Protein AF-A0A8S2VBU8-F1 (afdb_monomer_lite)

Organism: NCBI:txid392030

pLDDT: mean 92.83, std 6.17, rang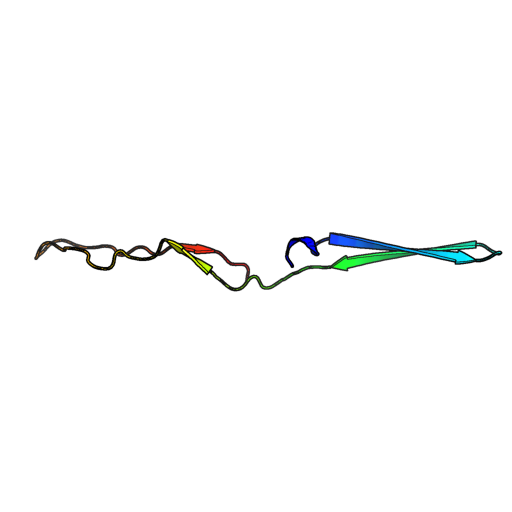e [69.5, 97.88]

Secondary structure (DSSP, 8-state):
-GGG-EEEEEEEEETTEEEEEEEEE----EEEEEEE---S-----TTS------EEEEE-

Structure (mmCIF, N/CA/C/O backbone):
data_AF-A0A8S2VBU8-F1
#
_entry.id   AF-A0A8S2VBU8-F1
#
loop_
_atom_site.group_PDB
_atom_site.id
_atom_site.type_symbol
_atom_site.label_atom_id
_atom_site.label_alt_id
_atom_site.label_comp_id
_atom_site.label_asym_id
_atom_site.label_entity_id
_atom_site.label_seq_id
_atom_site.pdbx_PDB_ins_code
_atom_site.Cartn_x
_atom_site.Cartn_y
_atom_site.Cartn_z
_atom_site.occupancy
_atom_site.B_iso_or_equiv
_atom_site.auth_seq_id
_atom_site.auth_comp_id
_atom_site.auth_asym_id
_atom_site.auth_atom_id
_atom_site.pdbx_PDB_model_num
ATOM 1 N N . THR A 1 1 ? 2.955 -7.694 -9.203 1.00 69.50 1 THR A N 1
ATOM 2 C CA . THR A 1 1 ? 2.818 -7.666 -7.726 1.00 69.50 1 THR A CA 1
ATOM 3 C C . THR A 1 1 ? 3.593 -6.488 -7.153 1.00 69.50 1 THR A C 1
ATOM 5 O O . THR A 1 1 ? 4.327 -5.844 -7.887 1.00 69.50 1 THR A O 1
ATOM 8 N N . MET A 1 2 ? 3.464 -6.174 -5.854 1.00 80.06 2 MET A N 1
ATOM 9 C CA . MET A 1 2 ? 4.260 -5.097 -5.224 1.00 80.06 2 MET A CA 1
ATOM 10 C C . MET A 1 2 ? 5.775 -5.312 -5.326 1.00 80.06 2 MET A C 1
ATOM 12 O O . MET A 1 2 ? 6.534 -4.351 -5.301 1.00 80.06 2 MET A O 1
ATOM 16 N N . THR A 1 3 ? 6.206 -6.561 -5.491 1.00 87.88 3 THR A N 1
ATOM 17 C CA . THR A 1 3 ? 7.603 -6.929 -5.758 1.00 87.88 3 THR A CA 1
ATOM 18 C C . THR A 1 3 ? 8.115 -6.447 -7.114 1.00 87.88 3 THR A C 1
ATOM 20 O O . THR A 1 3 ? 9.322 -6.413 -7.310 1.00 87.88 3 THR A O 1
ATOM 23 N N . ASP A 1 4 ? 7.222 -6.064 -8.032 1.00 89.88 4 ASP A N 1
ATOM 24 C CA . ASP A 1 4 ? 7.586 -5.563 -9.362 1.00 89.88 4 ASP A CA 1
ATOM 25 C C . ASP A 1 4 ? 7.797 -4.042 -9.349 1.00 89.88 4 ASP A C 1
ATOM 27 O O . ASP A 1 4 ? 8.234 -3.458 -10.335 1.00 89.88 4 ASP A O 1
ATOM 31 N N . LYS A 1 5 ? 7.486 -3.361 -8.238 1.00 91.62 5 LYS A N 1
ATOM 32 C CA . LYS A 1 5 ? 7.783 -1.936 -8.099 1.00 91.62 5 LYS A CA 1
ATOM 33 C C . LYS A 1 5 ? 9.296 -1.754 -8.037 1.00 91.62 5 LYS A C 1
ATOM 35 O O . LYS A 1 5 ? 9.955 -2.275 -7.139 1.00 91.62 5 LYS A O 1
ATOM 40 N N . GLY A 1 6 ? 9.846 -0.969 -8.953 1.00 93.19 6 GLY A N 1
ATOM 41 C CA . GLY A 1 6 ? 11.287 -0.781 -9.009 1.00 93.19 6 GLY A CA 1
ATOM 42 C C . GLY A 1 6 ? 11.773 -0.032 -10.238 1.00 93.19 6 GLY A C 1
ATOM 43 O O . GLY A 1 6 ? 11.014 0.319 -11.141 1.00 93.19 6 GLY A O 1
ATOM 44 N N . ALA A 1 7 ? 13.077 0.227 -10.253 1.00 96.62 7 ALA A N 1
ATOM 45 C CA . ALA A 1 7 ? 13.761 0.781 -11.407 1.00 96.62 7 ALA A CA 1
ATOM 46 C C . ALA A 1 7 ? 14.280 -0.354 -12.293 1.00 96.62 7 ALA A C 1
ATOM 48 O O . ALA A 1 7 ? 15.098 -1.162 -11.856 1.00 96.62 7 ALA A O 1
ATOM 49 N N . TYR A 1 8 ? 13.842 -0.368 -13.546 1.00 96.94 8 TYR A N 1
ATOM 50 C CA . TYR A 1 8 ? 14.303 -1.295 -14.567 1.00 96.94 8 TYR A CA 1
ATOM 51 C C . TYR A 1 8 ? 15.277 -0.582 -15.496 1.00 96.94 8 TYR A C 1
ATOM 53 O O . TYR A 1 8 ? 15.014 0.528 -15.964 1.00 96.94 8 TYR A O 1
ATOM 61 N N . LEU A 1 9 ? 16.415 -1.223 -15.746 1.00 97.12 9 LEU A N 1
ATOM 62 C CA . LEU A 1 9 ? 17.438 -0.741 -16.662 1.00 97.12 9 LEU A CA 1
ATOM 63 C C . LEU A 1 9 ? 17.519 -1.700 -17.843 1.00 97.12 9 LEU A C 1
ATOM 65 O O . LEU A 1 9 ? 17.739 -2.897 -17.664 1.00 97.12 9 LEU A O 1
ATOM 69 N N . VAL A 1 10 ? 17.366 -1.163 -19.046 1.00 97.06 10 VAL A N 1
ATOM 70 C CA . VAL A 1 10 ? 17.623 -1.894 -20.284 1.00 97.06 10 VAL A CA 1
ATOM 71 C C . VAL A 1 10 ? 18.959 -1.432 -20.829 1.00 97.06 10 VAL A C 1
ATOM 73 O O . VAL A 1 10 ? 19.187 -0.232 -20.963 1.00 97.06 10 VAL A O 1
ATOM 76 N N . LYS A 1 11 ? 19.820 -2.391 -21.168 1.00 97.12 11 LYS A N 1
ATOM 77 C CA . LYS A 1 11 ? 21.082 -2.162 -21.863 1.00 97.12 11 LYS A CA 1
ATOM 78 C C . LYS A 1 11 ? 21.061 -2.904 -23.190 1.00 97.12 11 LYS A C 1
ATOM 80 O O . LYS A 1 11 ? 20.891 -4.121 -23.210 1.00 97.12 11 LYS A O 1
ATOM 85 N N . ALA A 1 12 ? 21.240 -2.174 -24.281 1.00 96.62 12 ALA A N 1
ATOM 86 C CA . ALA A 1 12 ? 21.360 -2.727 -25.622 1.00 96.62 12 ALA A CA 1
ATOM 87 C C . ALA A 1 12 ? 22.791 -2.525 -26.119 1.00 96.62 12 ALA A C 1
ATOM 89 O O . ALA A 1 12 ? 23.317 -1.420 -26.032 1.00 96.62 12 ALA A O 1
ATOM 90 N N . THR A 1 13 ? 23.402 -3.577 -26.660 1.00 97.19 13 THR A N 1
ATOM 91 C CA . THR A 1 13 ? 24.775 -3.547 -27.181 1.00 97.19 13 THR A CA 1
ATOM 92 C C . THR A 1 13 ? 24.794 -4.142 -28.584 1.00 97.19 13 THR A C 1
ATOM 94 O O . THR A 1 13 ? 24.185 -5.184 -28.823 1.00 97.19 13 THR A O 1
ATOM 97 N N . ASN A 1 14 ? 25.502 -3.500 -29.508 1.00 95.88 14 ASN A N 1
ATOM 98 C CA . ASN A 1 14 ? 25.817 -4.028 -30.832 1.00 95.88 14 ASN A CA 1
ATOM 99 C C . ASN A 1 14 ? 27.334 -3.958 -31.078 1.00 95.88 14 ASN A C 1
ATOM 101 O O . ASN A 1 14 ? 28.100 -3.528 -30.217 1.00 95.88 14 ASN A O 1
ATOM 105 N N . VAL A 1 15 ? 27.779 -4.380 -32.265 1.00 96.31 15 VAL A N 1
ATOM 106 C CA . VAL A 1 15 ? 29.213 -4.429 -32.610 1.00 96.31 15 VAL A CA 1
ATOM 107 C C . VAL A 1 15 ? 29.904 -3.060 -32.600 1.00 96.31 15 VAL A C 1
ATOM 109 O O . VAL A 1 15 ? 31.128 -3.003 -32.598 1.00 96.31 15 VAL A O 1
ATOM 112 N N . VAL A 1 16 ? 29.138 -1.967 -32.598 1.00 96.50 16 VAL A N 1
ATOM 113 C CA . VAL A 1 16 ? 29.642 -0.591 -32.686 1.00 96.50 16 VAL A CA 1
ATOM 114 C C . VAL A 1 16 ? 29.420 0.222 -31.407 1.00 96.50 16 VAL A C 1
ATOM 116 O O . VAL A 1 16 ? 29.930 1.336 -31.316 1.00 96.50 16 VAL A O 1
ATOM 119 N N . GLY A 1 17 ? 28.712 -0.303 -30.400 1.00 96.62 17 GLY A N 1
ATOM 120 C CA . GLY A 1 17 ? 28.499 0.411 -29.141 1.00 96.62 17 GLY A CA 1
ATOM 121 C C . GLY A 1 17 ? 27.367 -0.128 -28.268 1.00 96.62 17 GLY A C 1
ATOM 122 O O . GLY A 1 17 ? 26.833 -1.212 -28.495 1.00 96.62 17 GLY A O 1
ATOM 123 N N . ALA A 1 18 ? 27.005 0.654 -27.248 1.00 96.94 18 ALA A N 1
ATOM 124 C CA . ALA A 1 18 ? 25.936 0.335 -26.309 1.00 96.94 18 ALA A CA 1
ATOM 125 C C . ALA A 1 18 ? 25.081 1.561 -25.960 1.00 96.94 18 ALA A C 1
ATOM 127 O O . ALA A 1 18 ? 25.557 2.694 -26.003 1.00 96.94 18 ALA A O 1
ATOM 128 N N . ALA A 1 19 ? 23.832 1.314 -25.576 1.00 97.19 19 ALA A N 1
ATOM 129 C CA . ALA A 1 19 ? 22.887 2.305 -25.077 1.00 97.19 19 ALA A CA 1
ATOM 130 C C . ALA A 1 19 ? 22.156 1.764 -23.841 1.00 97.19 19 ALA A C 1
ATOM 132 O O . ALA A 1 19 ? 21.929 0.557 -23.724 1.00 97.19 19 ALA A O 1
ATOM 133 N N . GLU A 1 20 ? 21.773 2.658 -22.931 1.00 97.38 20 GLU A N 1
ATOM 134 C CA . GLU A 1 20 ? 21.033 2.321 -21.714 1.00 97.38 20 GLU A CA 1
ATOM 135 C C . GLU A 1 20 ? 19.776 3.186 -21.581 1.00 97.38 20 GLU A C 1
ATOM 137 O O . GLU A 1 20 ? 19.796 4.373 -21.900 1.00 97.38 20 GLU A O 1
ATOM 142 N N . GLN A 1 21 ? 18.688 2.594 -21.087 1.00 97.12 21 GLN A N 1
ATOM 143 C CA . GLN A 1 21 ? 17.441 3.294 -20.780 1.00 97.12 21 GLN A CA 1
ATOM 144 C C . GLN A 1 21 ? 16.904 2.830 -19.429 1.00 97.12 21 GLN A C 1
ATOM 146 O O . GLN A 1 21 ? 16.705 1.636 -19.199 1.00 97.12 21 GLN A O 1
ATOM 151 N N . LYS A 1 22 ? 16.623 3.792 -18.547 1.00 97.19 22 LYS A N 1
ATOM 152 C CA . LYS A 1 22 ? 15.992 3.551 -17.247 1.00 97.19 22 LYS A CA 1
ATOM 153 C C . LYS A 1 22 ? 14.489 3.809 -17.326 1.00 97.19 22 LYS A C 1
ATOM 155 O O . LYS A 1 22 ? 14.065 4.819 -17.889 1.00 97.19 22 LYS A O 1
ATOM 160 N N . VAL A 1 23 ? 13.702 2.931 -16.715 1.00 96.12 23 VAL A N 1
ATOM 161 C CA . VAL A 1 23 ? 12.252 3.071 -16.533 1.00 96.12 23 VAL A CA 1
ATOM 162 C C . VAL A 1 23 ? 11.923 2.799 -15.069 1.00 96.12 23 VAL A C 1
ATOM 164 O O . VAL A 1 23 ? 12.360 1.799 -14.509 1.00 96.12 23 VAL A O 1
ATOM 167 N N . ASN A 1 24 ? 11.156 3.684 -14.436 1.00 95.25 24 ASN A N 1
ATOM 168 C CA . ASN A 1 24 ? 10.638 3.444 -13.091 1.00 95.25 24 ASN A CA 1
ATOM 169 C C . ASN A 1 24 ? 9.230 2.858 -13.214 1.00 95.25 24 ASN A C 1
ATOM 171 O O . ASN A 1 24 ? 8.335 3.532 -13.725 1.00 95.25 24 ASN A O 1
ATOM 175 N N . LEU A 1 25 ? 9.039 1.624 -12.749 1.00 92.81 25 LEU A N 1
ATOM 176 C CA . LEU A 1 25 ? 7.726 1.002 -12.641 1.00 92.81 25 LEU A CA 1
ATOM 177 C C . LEU A 1 25 ? 7.161 1.293 -11.252 1.00 92.81 25 LEU A C 1
ATOM 179 O O . LEU A 1 25 ? 7.698 0.831 -10.244 1.00 92.81 25 LEU A O 1
ATOM 183 N N . ASP A 1 26 ? 6.078 2.063 -11.214 1.00 88.31 26 ASP A N 1
ATOM 184 C CA . ASP A 1 26 ? 5.326 2.320 -9.993 1.00 88.31 26 ASP A CA 1
ATOM 185 C C . ASP A 1 26 ? 4.020 1.528 -10.003 1.00 88.31 26 ASP A C 1
ATOM 187 O O . ASP A 1 26 ? 3.217 1.631 -10.932 1.00 88.31 26 ASP A O 1
ATOM 191 N N . VAL A 1 27 ? 3.814 0.733 -8.958 1.00 86.94 27 VAL A N 1
ATOM 192 C CA . VAL A 1 27 ? 2.562 0.017 -8.721 1.00 86.94 27 VAL A CA 1
ATOM 193 C C . VAL A 1 27 ? 1.737 0.896 -7.790 1.00 86.94 27 VAL A C 1
ATOM 195 O O . VAL A 1 27 ? 2.047 1.002 -6.604 1.00 86.94 27 VAL A O 1
ATOM 198 N N . LYS A 1 28 ? 0.747 1.586 -8.364 1.00 76.06 28 LYS A N 1
ATOM 199 C CA . LYS A 1 28 ? -0.005 2.643 -7.676 1.00 76.06 28 LYS A CA 1
ATOM 200 C C . LYS A 1 28 ? -1.049 2.081 -6.720 1.00 76.06 28 LYS A C 1
ATOM 202 O O . LYS A 1 28 ? -0.991 2.339 -5.526 1.00 76.06 28 LYS A O 1
ATOM 207 N N . GLU A 1 29 ? -1.941 1.246 -7.234 1.00 78.62 29 GLU A N 1
ATOM 208 C CA . GLU A 1 29 ? -3.127 0.841 -6.490 1.00 78.62 29 GLU A CA 1
ATOM 209 C C . GLU A 1 29 ? -2.910 -0.502 -5.794 1.00 78.62 29 GLU A C 1
ATOM 211 O O . GLU A 1 29 ? -2.769 -1.551 -6.430 1.00 78.62 29 GLU A O 1
ATOM 216 N N . ILE A 1 30 ? -2.916 -0.476 -4.462 1.00 81.50 30 ILE A N 1
ATOM 217 C CA . ILE A 1 30 ? -3.052 -1.689 -3.655 1.00 81.50 30 ILE A CA 1
ATOM 218 C C . ILE A 1 30 ? -4.481 -1.704 -3.146 1.00 81.50 30 ILE A C 1
ATOM 220 O O . ILE A 1 30 ? -4.840 -0.899 -2.282 1.00 81.50 30 ILE A O 1
ATOM 224 N N . LYS A 1 31 ? -5.282 -2.640 -3.670 1.00 86.06 31 LYS A N 1
ATOM 225 C CA . LYS A 1 31 ? -6.653 -2.860 -3.206 1.00 86.06 31 LYS A CA 1
ATOM 226 C C . LYS A 1 31 ? -6.660 -2.950 -1.670 1.00 86.06 31 LYS A C 1
ATOM 228 O O . LYS A 1 31 ? -5.935 -3.788 -1.124 1.00 86.06 31 LYS A O 1
ATOM 233 N N . PRO A 1 32 ? -7.481 -2.140 -0.977 1.00 90.81 32 PRO A N 1
ATOM 234 C CA . PRO A 1 32 ? -7.587 -2.226 0.466 1.00 90.8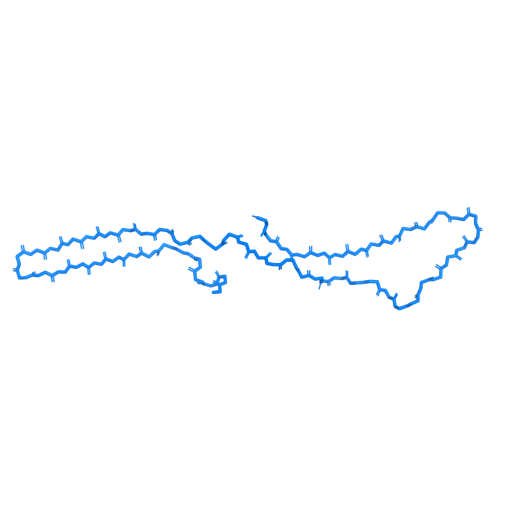1 32 PRO A CA 1
ATOM 235 C C . PRO A 1 32 ? -7.987 -3.629 0.911 1.00 90.81 32 PRO A C 1
ATOM 237 O O . PRO A 1 32 ? -8.888 -4.247 0.340 1.00 90.81 32 PRO A O 1
ATOM 240 N N . THR A 1 33 ? -7.318 -4.121 1.943 1.00 93.38 33 THR A N 1
ATOM 241 C CA . THR A 1 33 ? -7.614 -5.406 2.574 1.00 93.38 33 THR A CA 1
ATOM 242 C C . THR A 1 33 ? -7.920 -5.166 4.045 1.00 93.38 33 THR A C 1
ATOM 244 O O . THR A 1 33 ? -7.216 -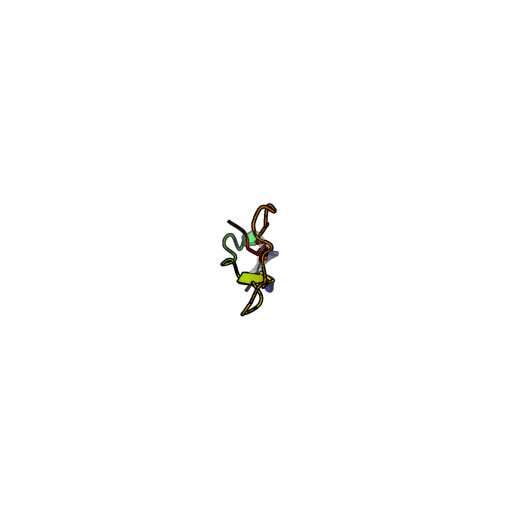4.395 4.701 1.00 93.38 33 THR A O 1
ATOM 247 N N . ILE A 1 34 ? -8.969 -5.803 4.564 1.00 95.75 34 ILE A N 1
ATOM 248 C CA . ILE A 1 34 ? -9.297 -5.747 5.991 1.00 95.75 34 ILE A CA 1
ATOM 249 C C . ILE A 1 34 ? -8.233 -6.545 6.746 1.00 95.75 34 ILE A C 1
ATOM 251 O O . ILE A 1 34 ? -8.015 -7.722 6.467 1.00 95.75 34 ILE A O 1
ATOM 255 N N . ILE A 1 35 ? -7.550 -5.882 7.677 1.00 96.50 35 ILE A N 1
ATOM 256 C CA . ILE A 1 35 ? -6.504 -6.475 8.528 1.00 96.50 35 ILE A CA 1
ATOM 257 C C . ILE A 1 35 ? -6.978 -6.676 9.970 1.00 96.50 35 ILE A C 1
ATOM 259 O O . ILE A 1 35 ? -6.369 -7.430 10.724 1.00 96.50 35 ILE A O 1
ATOM 263 N N . ARG A 1 36 ? -8.057 -5.991 10.357 1.00 95.75 36 ARG A N 1
ATOM 264 C CA . ARG A 1 36 ? -8.757 -6.177 11.626 1.00 95.75 36 ARG A CA 1
ATOM 265 C C . ARG A 1 36 ? -10.233 -5.907 11.389 1.00 95.75 36 ARG A C 1
ATOM 267 O O . ARG A 1 36 ? -10.601 -4.769 11.103 1.00 95.75 36 ARG A O 1
ATOM 274 N N . ASP A 1 37 ? -11.037 -6.950 11.491 1.00 96.06 37 ASP A N 1
ATOM 275 C CA . ASP A 1 37 ? -12.490 -6.848 11.405 1.00 96.06 37 ASP A CA 1
ATOM 276 C C . ASP A 1 37 ? -13.114 -6.794 12.806 1.00 96.06 37 ASP A C 1
ATOM 278 O O . ASP A 1 37 ? -12.410 -6.893 13.818 1.00 96.06 37 ASP A O 1
ATOM 282 N N . LEU A 1 38 ? -14.427 -6.609 12.861 1.00 95.88 38 LEU A N 1
ATOM 283 C CA . LEU A 1 38 ? -15.204 -6.710 14.087 1.00 95.88 38 LEU A CA 1
ATOM 284 C C . LEU A 1 38 ? -15.390 -8.170 14.506 1.00 95.88 38 LEU A C 1
ATOM 286 O O . LEU A 1 38 ? -15.491 -9.074 13.678 1.00 95.88 38 LEU A O 1
ATOM 290 N N . GLU A 1 39 ? -15.516 -8.380 15.814 1.00 93.38 39 GLU A N 1
ATOM 291 C CA . GLU A 1 39 ? -15.977 -9.660 16.342 1.00 93.38 39 GLU A CA 1
ATOM 292 C C . GLU A 1 39 ? -17.451 -9.901 15.956 1.00 93.38 39 GLU A C 1
ATOM 294 O O . GLU A 1 39 ? -18.229 -8.942 15.895 1.00 93.38 39 GLU A O 1
ATOM 299 N N . PRO A 1 40 ? -17.883 -11.162 15.755 1.00 92.88 40 PRO A N 1
ATOM 300 C CA . PRO A 1 40 ? -19.256 -11.483 15.343 1.00 92.88 40 PRO A CA 1
ATOM 301 C C . PRO A 1 40 ? -20.341 -10.986 16.306 1.00 92.88 40 PRO A C 1
ATOM 303 O O . PRO A 1 40 ? -21.490 -10.799 15.911 1.00 92.88 40 PRO A O 1
ATOM 306 N N . ALA A 1 41 ? -19.986 -10.798 17.577 1.00 93.62 41 ALA A N 1
ATOM 307 C CA . ALA A 1 41 ? -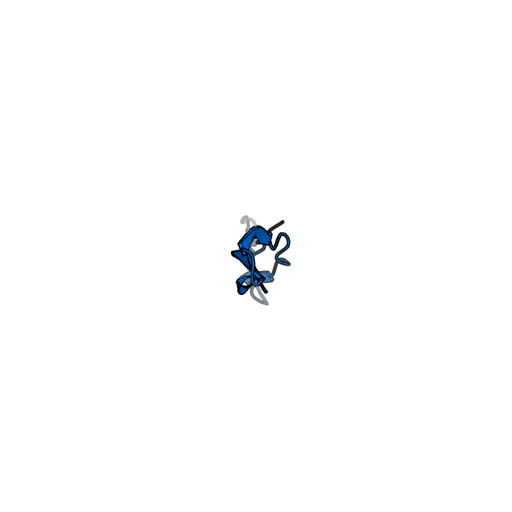20.859 -10.238 18.591 1.00 93.62 41 ALA A CA 1
ATOM 308 C C . ALA A 1 41 ? -20.060 -9.301 19.496 1.00 93.62 41 ALA A C 1
ATOM 310 O O . ALA A 1 41 ? -19.004 -9.665 20.012 1.00 93.62 41 ALA A O 1
ATOM 311 N N . ILE A 1 42 ? -20.595 -8.101 19.713 1.00 93.88 42 ILE A N 1
ATOM 312 C CA . ILE A 1 42 ? -20.006 -7.107 20.605 1.00 93.88 42 ILE A CA 1
ATOM 313 C C . ILE A 1 42 ? -21.109 -6.612 21.536 1.00 93.88 42 ILE A C 1
ATOM 315 O O . ILE A 1 42 ? -22.164 -6.166 21.086 1.00 93.88 42 ILE A O 1
ATOM 319 N N . ASN A 1 43 ? -20.872 -6.718 22.840 1.00 94.38 43 ASN A N 1
ATOM 320 C CA . ASN A 1 43 ? -21.820 -6.277 23.856 1.00 94.38 43 ASN A CA 1
ATOM 321 C C . ASN A 1 43 ? -21.667 -4.774 24.109 1.00 94.38 43 ASN A C 1
ATOM 323 O O . ASN A 1 43 ? -20.553 -4.254 24.132 1.00 94.38 43 ASN A O 1
ATOM 327 N N . ALA A 1 44 ? -22.789 -4.097 24.344 1.00 95.25 44 ALA A N 1
ATOM 328 C CA . ALA A 1 44 ? -22.835 -2.681 24.685 1.00 95.25 44 ALA A CA 1
ATOM 329 C C . ALA A 1 44 ? -23.666 -2.472 25.953 1.00 95.25 44 ALA A C 1
ATOM 331 O O . ALA A 1 44 ? -24.698 -3.123 26.141 1.00 95.25 44 ALA A O 1
ATOM 332 N N . THR A 1 45 ? -23.247 -1.538 26.804 1.00 97.50 45 THR A N 1
ATOM 333 C CA . THR A 1 45 ? -23.997 -1.158 28.003 1.00 97.50 45 THR A CA 1
ATOM 334 C C . THR A 1 45 ? -24.970 -0.034 27.672 1.00 97.50 45 THR A C 1
ATOM 336 O O . THR A 1 45 ? -24.608 0.982 27.077 1.00 97.50 45 THR A O 1
ATOM 339 N N . LYS A 1 46 ? -26.230 -0.181 28.088 1.00 96.69 46 L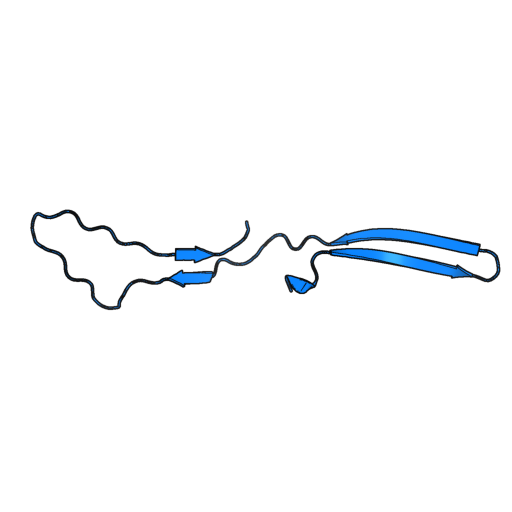YS A N 1
ATOM 340 C CA . LYS A 1 46 ? -27.240 0.866 27.905 1.00 96.69 46 LYS A CA 1
ATOM 341 C C . LYS A 1 46 ? -26.815 2.153 28.621 1.00 96.69 46 LYS A C 1
ATOM 343 O O . LYS A 1 46 ? -26.617 2.149 29.830 1.00 96.69 46 LYS A O 1
ATOM 348 N N . GLY A 1 47 ? -26.791 3.257 27.877 1.00 97.62 47 GLY A N 1
ATOM 349 C CA . GLY A 1 47 ? -26.445 4.582 28.398 1.00 97.62 47 GLY A CA 1
ATOM 350 C C . GLY A 1 47 ? -24.959 4.928 28.298 1.00 97.62 47 GLY A C 1
ATOM 351 O O . GLY A 1 47 ? -24.606 6.069 28.578 1.00 97.62 47 GLY A O 1
ATOM 352 N N . GLU A 1 48 ? -24.109 3.996 27.855 1.00 97.88 48 GLU A N 1
ATOM 353 C CA . GLU A 1 48 ? -22.678 4.232 27.652 1.00 97.88 48 GLU A CA 1
ATOM 354 C C . GLU A 1 48 ? -22.341 4.374 26.157 1.00 97.88 48 GLU A C 1
ATOM 356 O O . GLU A 1 48 ? -22.941 3.694 25.316 1.00 97.88 48 GLU A O 1
ATOM 361 N N . PRO A 1 49 ? -21.390 5.252 25.789 1.00 96.06 49 PRO A N 1
ATOM 362 C CA . PRO A 1 49 ? -20.911 5.347 24.418 1.00 96.06 49 PRO A CA 1
ATOM 363 C C . PRO A 1 49 ? -20.095 4.107 24.035 1.00 96.06 49 PRO A C 1
ATOM 365 O O . PRO A 1 49 ? -19.286 3.601 24.810 1.00 96.06 49 PRO A O 1
ATOM 368 N N . MET A 1 50 ? -20.264 3.659 22.794 1.00 95.06 50 MET A N 1
ATOM 369 C CA . MET A 1 50 ? -19.561 2.515 22.220 1.00 95.06 50 MET A CA 1
ATOM 370 C C . MET A 1 50 ? -18.813 2.947 20.958 1.00 95.06 50 MET A C 1
ATOM 372 O O . MET A 1 50 ? -19.344 3.714 20.157 1.00 95.06 50 MET A O 1
ATOM 376 N N . THR A 1 51 ? -17.594 2.439 20.762 1.00 95.62 51 THR A N 1
ATOM 377 C CA . THR A 1 51 ? -16.805 2.656 19.539 1.00 95.62 51 THR A CA 1
ATOM 378 C C . THR A 1 51 ? -16.523 1.326 18.854 1.00 95.62 51 THR A C 1
ATOM 380 O O . THR A 1 51 ? -16.018 0.396 19.480 1.00 95.62 51 THR A O 1
ATOM 383 N N . LEU A 1 52 ? -16.830 1.254 17.560 1.00 95.81 52 LEU A N 1
ATOM 384 C CA . LEU A 1 52 ? -16.476 0.141 16.685 1.00 95.81 52 LEU A CA 1
ATOM 385 C C . LEU A 1 52 ? -15.284 0.552 15.827 1.00 95.81 52 LEU A C 1
ATOM 387 O O . LEU A 1 52 ? -15.327 1.587 15.165 1.00 9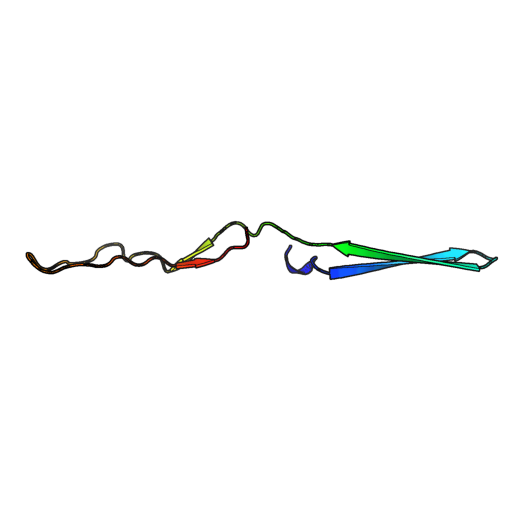5.81 52 LEU A O 1
ATOM 391 N N . THR A 1 53 ? -14.239 -0.271 15.823 1.00 95.56 53 THR A N 1
ATOM 392 C CA . THR A 1 53 ? -13.002 0.016 15.093 1.00 95.56 53 THR A CA 1
ATOM 393 C C . THR A 1 53 ? -12.674 -1.137 14.164 1.00 95.56 53 THR A C 1
ATOM 395 O O . THR A 1 53 ? -12.459 -2.257 14.618 1.00 95.56 53 THR A O 1
ATOM 398 N N . ILE A 1 54 ? -12.560 -0.830 12.875 1.00 96.75 54 ILE A N 1
ATOM 399 C CA . ILE A 1 54 ? -11.997 -1.725 11.863 1.00 96.75 54 ILE A CA 1
ATOM 400 C C . ILE A 1 54 ? -10.648 -1.186 11.391 1.00 96.75 54 ILE A C 1
ATOM 402 O O . ILE A 1 54 ? -10.389 0.018 11.447 1.00 96.75 54 ILE A O 1
ATOM 406 N N . GLY A 1 55 ? -9.781 -2.076 10.923 1.00 96.38 55 GLY A N 1
ATOM 407 C CA . GLY A 1 55 ? -8.502 -1.734 10.312 1.00 96.38 55 GLY A CA 1
ATOM 408 C C . GLY A 1 55 ? -8.433 -2.244 8.879 1.00 96.38 55 GLY A C 1
ATOM 409 O O . GLY A 1 55 ? -8.669 -3.427 8.631 1.00 96.38 55 GLY A O 1
ATOM 410 N N . ALA A 1 56 ? -8.049 -1.374 7.946 1.00 95.06 56 ALA A N 1
ATOM 411 C CA . ALA A 1 56 ? -7.780 -1.726 6.555 1.00 95.06 56 ALA A CA 1
ATOM 412 C C . ALA A 1 56 ? -6.406 -1.203 6.125 1.00 95.06 56 ALA A C 1
ATOM 414 O O . ALA A 1 56 ? -5.953 -0.166 6.608 1.00 95.06 56 ALA A O 1
ATOM 415 N N . ASN A 1 57 ? -5.753 -1.920 5.212 1.00 92.56 57 ASN A N 1
ATOM 416 C CA . ASN A 1 57 ? -4.482 -1.517 4.616 1.00 92.56 57 ASN A CA 1
ATOM 417 C C . ASN A 1 57 ? -4.585 -1.529 3.088 1.00 92.56 57 ASN A C 1
ATOM 419 O O . ASN A 1 57 ? -5.084 -2.499 2.522 1.00 92.56 57 ASN A O 1
ATOM 423 N N . GLY A 1 58 ? -4.107 -0.477 2.431 1.00 88.12 58 GLY A N 1
ATOM 424 C CA . GLY A 1 58 ? -4.136 -0.289 0.981 1.00 88.12 58 GLY A CA 1
ATOM 425 C C . GLY A 1 58 ? -3.370 0.973 0.586 1.00 88.12 58 GLY A C 1
ATOM 426 O O . GLY A 1 58 ? -2.934 1.726 1.456 1.00 88.12 58 GLY A O 1
ATOM 427 N N . ASN A 1 59 ? -3.199 1.195 -0.714 1.00 84.38 59 ASN A N 1
ATOM 428 C CA . ASN A 1 59 ? -2.512 2.368 -1.254 1.00 84.38 59 ASN A CA 1
ATOM 429 C C . ASN A 1 59 ? -3.376 2.974 -2.375 1.00 84.38 59 ASN A C 1
ATOM 431 O O . ASN A 1 59 ? -3.615 2.245 -3.346 1.00 84.38 59 ASN A O 1
ATOM 435 N N . PRO A 1 60 ? -3.904 4.205 -2.203 1.00 77.62 60 PRO A N 1
ATOM 436 C CA . PRO A 1 60 ? -4.728 4.888 -3.201 1.00 77.62 60 PRO A CA 1
ATOM 437 C C . PRO A 1 60 ? -3.921 5.444 -4.382 1.00 77.62 60 PRO A C 1
ATOM 439 O O . PRO A 1 60 ? -2.705 5.702 -4.229 1.00 77.62 60 PRO A O 1
#

Foldseek 3Di:
DQVPQAKDKDWDADPVGIDIDIDGDDDAWFDKDWPAADDPDDDDDPPDDDDDDTDIDIGD

Radius of gyration: 24.56 Å; chains: 1; bounding box: 57×17×61 Å

Sequence (60 aa):
TMTDKGAYLVKATNVVGAAEQKVNLDVKEIKPTIIRDLEPAINATKGEPMTLTIGANGNP